Protein AF-A0A1Q3A4Q8-F1 (afdb_monomer_lite)

Structure (mmCIF, N/CA/C/O backbone):
data_AF-A0A1Q3A4Q8-F1
#
_entry.id   AF-A0A1Q3A4Q8-F1
#
loop_
_atom_site.group_PDB
_atom_site.id
_atom_site.type_symbol
_atom_site.label_atom_id
_atom_site.label_alt_id
_atom_site.label_comp_id
_atom_site.label_asym_id
_atom_site.label_entity_id
_atom_site.label_seq_id
_atom_site.pdbx_PDB_ins_code
_atom_site.Cartn_x
_atom_site.Cartn_y
_atom_site.Cartn_z
_atom_site.occupancy
_atom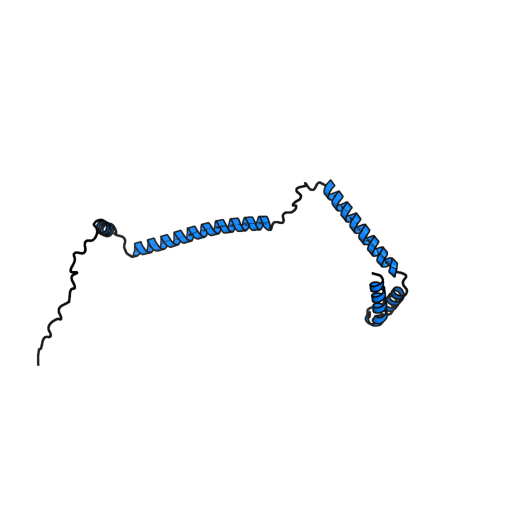_site.B_iso_or_equiv
_atom_site.auth_seq_id
_atom_site.auth_comp_id
_atom_site.auth_asym_id
_atom_site.auth_atom_id
_atom_site.pdbx_PDB_model_num
ATOM 1 N N . MET A 1 1 ? -10.292 -42.785 95.267 1.00 43.66 1 MET A N 1
ATOM 2 C CA . MET A 1 1 ? -11.370 -42.124 94.500 1.00 43.66 1 MET A CA 1
ATOM 3 C C . MET A 1 1 ? -11.444 -40.679 94.979 1.00 43.66 1 MET A C 1
ATOM 5 O O . MET A 1 1 ? -11.992 -40.436 96.042 1.00 43.66 1 MET A O 1
ATOM 9 N N . GLY A 1 2 ? -10.761 -39.759 94.291 1.00 48.34 2 GLY A N 1
ATOM 10 C CA . GLY A 1 2 ? -10.670 -38.345 94.671 1.00 48.34 2 GLY A CA 1
ATOM 11 C C . GLY A 1 2 ? -11.441 -37.486 93.677 1.00 48.34 2 GLY A C 1
ATOM 12 O O . GLY A 1 2 ? -11.109 -37.472 92.497 1.00 48.34 2 GLY A O 1
ATOM 13 N N . SER A 1 3 ? -12.486 -36.815 94.154 1.00 50.72 3 SER A N 1
ATOM 14 C CA . SER A 1 3 ? -13.290 -35.861 93.392 1.00 50.72 3 SER A CA 1
ATOM 15 C C . SER A 1 3 ? -12.816 -34.453 93.741 1.00 50.72 3 SER A C 1
ATOM 17 O O . SER A 1 3 ? -13.115 -33.947 94.822 1.00 50.72 3 SER A O 1
ATOM 19 N N . THR A 1 4 ? -12.103 -33.815 92.819 1.00 49.16 4 THR A N 1
ATOM 20 C CA . THR A 1 4 ? -11.918 -32.363 92.805 1.00 49.16 4 THR A CA 1
ATOM 21 C C . THR A 1 4 ? -12.569 -31.837 91.534 1.00 49.16 4 THR A C 1
ATOM 23 O O . THR A 1 4 ? -11.992 -31.912 90.452 1.00 49.16 4 THR A O 1
ATOM 26 N N . THR A 1 5 ? -13.798 -31.346 91.654 1.00 55.19 5 THR A N 1
ATOM 27 C CA . THR A 1 5 ? -14.493 -30.584 90.614 1.00 55.19 5 THR A CA 1
ATOM 28 C C . THR A 1 5 ? -13.766 -29.259 90.381 1.00 55.19 5 THR A C 1
ATOM 30 O O . THR A 1 5 ? -13.773 -28.376 91.240 1.00 55.19 5 THR A O 1
ATOM 33 N N . SER A 1 6 ? -13.119 -29.123 89.226 1.00 62.50 6 SER A N 1
ATOM 34 C CA . SER A 1 6 ? -12.568 -27.867 88.721 1.00 62.50 6 SER A CA 1
ATOM 35 C C . SER A 1 6 ? -13.712 -26.900 88.387 1.00 62.50 6 SER A C 1
ATOM 37 O O . SER A 1 6 ? -14.655 -27.252 87.682 1.00 62.50 6 SER A O 1
ATOM 39 N N . LYS A 1 7 ? -13.647 -25.678 88.931 1.00 63.72 7 LYS A N 1
ATOM 40 C CA . LYS A 1 7 ? -14.588 -24.581 88.644 1.00 63.72 7 LYS A CA 1
ATOM 41 C C . LYS A 1 7 ? -14.723 -24.355 87.128 1.00 63.72 7 LYS A C 1
ATOM 43 O O . LYS A 1 7 ? -13.701 -24.399 86.440 1.00 63.72 7 LYS A O 1
ATOM 48 N N . PRO A 1 8 ? -15.921 -24.028 86.608 1.00 57.69 8 PRO A N 1
ATOM 49 C CA . PRO A 1 8 ? -16.037 -23.522 85.250 1.00 57.69 8 PRO A CA 1
ATOM 50 C C . PRO A 1 8 ? -15.325 -22.166 85.187 1.00 57.69 8 PRO A C 1
ATOM 52 O O . PRO A 1 8 ? -15.594 -21.272 85.988 1.00 57.69 8 PRO A O 1
ATOM 55 N N . SER A 1 9 ? -14.371 -22.027 84.269 1.00 58.25 9 SER A N 1
ATOM 56 C CA . SER A 1 9 ? -13.758 -20.742 83.947 1.00 58.25 9 SER A CA 1
ATOM 57 C C . SER A 1 9 ? -14.852 -19.792 83.465 1.00 58.25 9 SER A C 1
ATOM 59 O O . SER A 1 9 ? -15.476 -20.050 82.436 1.00 58.25 9 SER A O 1
ATOM 61 N N . GLU A 1 10 ? -15.098 -18.726 84.221 1.00 64.12 10 GLU A N 1
ATOM 62 C CA . GLU A 1 10 ? -16.059 -17.676 83.888 1.00 64.12 10 GLU A CA 1
ATOM 63 C C . GLU A 1 10 ? -15.866 -17.208 82.438 1.00 64.12 10 GLU A C 1
ATOM 65 O O . GLU A 1 10 ? -14.780 -16.773 82.043 1.00 64.12 10 GLU A O 1
ATOM 70 N N . THR A 1 11 ? -16.923 -17.295 81.632 1.00 68.38 11 THR A N 1
ATOM 71 C CA . THR A 1 11 ? -16.969 -16.697 80.298 1.00 68.38 11 THR A CA 1
ATOM 72 C C . THR A 1 11 ? -16.800 -15.187 80.446 1.00 68.38 11 THR A C 1
ATOM 74 O O . THR A 1 11 ? -17.711 -14.497 80.904 1.00 68.38 11 THR A O 1
ATOM 77 N N . ARG A 1 12 ? -15.624 -14.661 80.091 1.00 70.00 12 ARG A N 1
ATOM 78 C CA . ARG A 1 12 ? -15.334 -13.220 80.082 1.00 70.00 12 ARG A CA 1
ATOM 79 C C . ARG A 1 12 ? -16.144 -12.557 78.964 1.00 70.00 12 ARG A C 1
ATOM 81 O O . ARG A 1 12 ? -15.672 -12.432 77.839 1.00 70.00 12 ARG A O 1
ATOM 88 N N . VAL A 1 13 ? -17.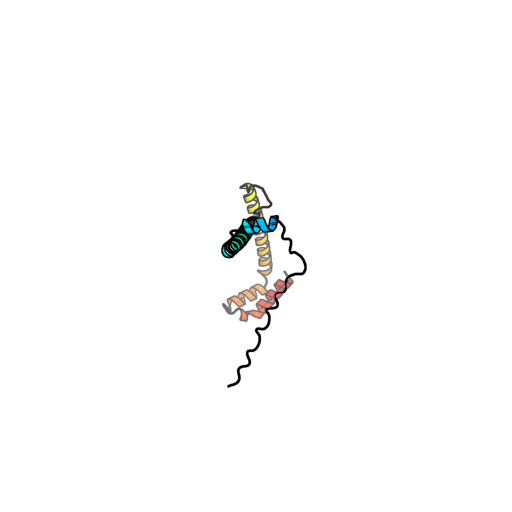377 -12.157 79.264 1.00 70.75 13 VAL A N 1
ATOM 89 C CA . VAL A 1 13 ? -18.202 -11.351 78.358 1.00 70.75 13 VAL A CA 1
ATOM 90 C C . VAL A 1 13 ? -17.710 -9.908 78.448 1.00 70.75 13 VAL A C 1
ATOM 92 O O . VAL A 1 13 ? -17.941 -9.221 79.440 1.00 70.75 13 VAL A O 1
ATOM 95 N N . PHE A 1 14 ? -16.981 -9.454 77.429 1.00 74.88 14 PHE A N 1
ATOM 96 C CA . PHE A 1 14 ? -16.571 -8.057 77.321 1.00 74.88 14 PHE A CA 1
ATOM 97 C C . PHE A 1 14 ? -17.769 -7.224 76.870 1.00 74.88 14 PHE A C 1
ATOM 99 O O . PHE A 1 14 ? -18.126 -7.217 75.696 1.00 74.88 14 PHE A O 1
ATOM 106 N N . GLN A 1 15 ? -18.400 -6.531 77.813 1.00 76.81 15 GLN A N 1
ATOM 107 C CA . GLN A 1 15 ? -19.385 -5.506 77.489 1.00 76.81 15 GLN A CA 1
ATOM 108 C C . GLN A 1 15 ? -18.644 -4.203 77.147 1.00 76.81 15 GLN A C 1
ATOM 110 O O . GLN A 1 15 ? -17.749 -3.800 77.902 1.00 76.81 15 GLN A O 1
ATOM 115 N N . PRO A 1 16 ? -18.956 -3.547 76.017 1.00 79.38 16 PRO A N 1
ATOM 116 C CA . PRO A 1 16 ? -18.372 -2.252 75.695 1.00 79.38 16 PRO A CA 1
ATOM 117 C C . PRO A 1 16 ? -18.756 -1.234 76.778 1.00 79.38 16 P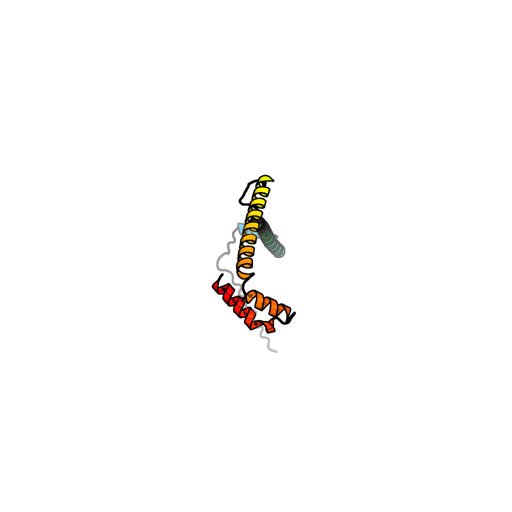RO A C 1
ATOM 119 O O . PRO A 1 16 ? -19.900 -1.177 77.218 1.00 79.38 16 PRO A O 1
ATOM 122 N N . LYS A 1 17 ? -17.787 -0.425 77.226 1.00 76.81 17 LYS A N 1
ATOM 123 C CA . LYS A 1 17 ? -17.990 0.588 78.282 1.00 76.81 17 LYS A CA 1
ATOM 124 C C . LYS A 1 17 ? -18.836 1.787 77.829 1.00 76.81 17 LYS A C 1
ATOM 126 O O . LYS A 1 17 ? -19.152 2.644 78.646 1.00 76.81 17 LYS A O 1
ATOM 131 N N . THR A 1 18 ? -19.171 1.862 76.545 1.00 78.44 18 THR A N 1
ATOM 132 C CA . THR A 1 18 ? -19.940 2.944 75.927 1.00 78.44 18 THR A CA 1
ATOM 133 C C . THR A 1 18 ? -21.167 2.359 75.232 1.00 78.44 18 THR A C 1
ATOM 135 O O . THR A 1 18 ? -21.015 1.343 74.543 1.00 78.44 18 THR A O 1
ATOM 138 N N . PRO A 1 19 ? -22.358 2.971 75.376 1.00 76.81 19 PRO A N 1
ATOM 139 C CA . PRO A 1 19 ? -23.526 2.557 74.610 1.00 76.81 19 PRO A CA 1
ATOM 140 C C . PRO A 1 19 ? -23.211 2.700 73.119 1.00 76.81 19 PRO A C 1
ATOM 142 O O . PRO A 1 19 ? -22.678 3.716 72.674 1.00 76.81 19 PRO A O 1
ATOM 145 N N . VAL A 1 20 ? -23.457 1.633 72.362 1.00 74.06 20 VAL A N 1
ATOM 146 C CA . VAL A 1 20 ? -23.332 1.654 70.906 1.00 74.06 20 VAL A CA 1
ATOM 147 C C . VAL A 1 20 ? -24.656 2.193 70.377 1.00 74.06 20 VAL A C 1
ATOM 149 O O . VAL A 1 20 ? -25.598 1.430 70.183 1.00 74.06 20 VAL A O 1
ATOM 152 N N . ASP A 1 21 ? -24.743 3.510 70.210 1.00 78.56 21 ASP A N 1
ATOM 153 C CA . ASP A 1 21 ? -25.895 4.141 69.569 1.00 78.56 21 ASP A CA 1
ATOM 154 C C . ASP A 1 21 ? -25.780 3.946 68.056 1.00 78.56 21 ASP A C 1
ATOM 156 O O . ASP A 1 21 ? -24.976 4.584 67.372 1.00 78.56 21 ASP A O 1
ATOM 160 N N . PHE A 1 22 ? -26.571 3.018 67.526 1.00 81.31 22 PHE A N 1
ATOM 161 C CA . PHE A 1 22 ? -26.780 2.912 66.088 1.00 81.31 22 PHE A CA 1
ATOM 162 C C . PHE A 1 22 ? -27.756 4.004 65.656 1.00 81.31 22 PHE A C 1
ATOM 164 O O . PHE A 1 22 ? -28.737 4.274 66.346 1.00 81.31 22 PHE A O 1
ATOM 171 N N . SER A 1 23 ? -27.515 4.634 64.505 1.00 90.38 23 SER A N 1
ATOM 172 C CA . SER A 1 23 ? -28.474 5.604 63.985 1.00 90.38 23 SER A CA 1
ATOM 173 C C . SER A 1 23 ? -29.799 4.908 63.660 1.00 90.38 23 SER A C 1
ATOM 175 O O . SER A 1 23 ? -29.818 3.809 63.102 1.00 90.38 23 SER A O 1
ATOM 177 N N . GLU A 1 24 ? -30.920 5.565 63.960 1.00 84.38 24 GLU A N 1
ATOM 178 C CA . GLU A 1 24 ? -32.269 5.072 63.632 1.00 84.38 24 GLU A CA 1
ATOM 179 C C . GLU A 1 24 ? -32.418 4.779 62.130 1.00 84.38 24 GLU A C 1
ATOM 181 O O . GLU A 1 24 ? -33.121 3.863 61.711 1.00 84.38 24 GLU A O 1
ATOM 186 N N . THR A 1 25 ? -31.678 5.512 61.298 1.00 82.44 25 THR A N 1
ATOM 187 C CA . THR A 1 25 ? -31.577 5.283 59.853 1.00 82.44 25 THR A CA 1
ATOM 188 C C . THR A 1 25 ? -30.931 3.943 59.496 1.00 82.44 25 THR A C 1
ATOM 190 O O . THR A 1 25 ? -31.320 3.318 58.516 1.00 82.44 25 THR A O 1
ATOM 193 N N . LEU A 1 26 ? -29.963 3.476 60.286 1.00 83.25 26 LEU A N 1
ATOM 194 C CA . LEU A 1 26 ? -29.262 2.213 60.056 1.00 83.25 26 LEU A CA 1
ATOM 195 C C . LEU A 1 26 ? -30.092 1.044 60.598 1.00 83.25 26 LEU A C 1
ATOM 197 O O . LEU A 1 26 ? -30.233 0.029 59.923 1.00 83.25 26 LEU A O 1
ATOM 201 N N . LEU A 1 27 ? -30.716 1.216 61.766 1.00 85.88 27 LEU A N 1
ATOM 202 C CA . LEU A 1 27 ? -31.684 0.261 62.318 1.00 85.88 27 LEU A CA 1
ATOM 203 C C . LEU A 1 27 ? -32.878 0.062 61.377 1.00 85.88 27 LEU A C 1
ATOM 205 O O . LEU A 1 27 ? -33.179 -1.072 61.025 1.00 85.88 27 LEU A O 1
ATOM 209 N N . SER A 1 28 ? -33.481 1.142 60.873 1.00 83.88 28 SER A N 1
ATOM 210 C CA . SER A 1 28 ? -34.569 1.050 59.887 1.00 83.88 28 SER A CA 1
ATOM 211 C C . SER A 1 28 ? -34.121 0.432 58.562 1.00 83.88 28 SER A C 1
ATOM 213 O O . SER A 1 28 ? -34.881 -0.322 57.959 1.00 83.88 28 SER A O 1
ATOM 215 N N . GLN A 1 29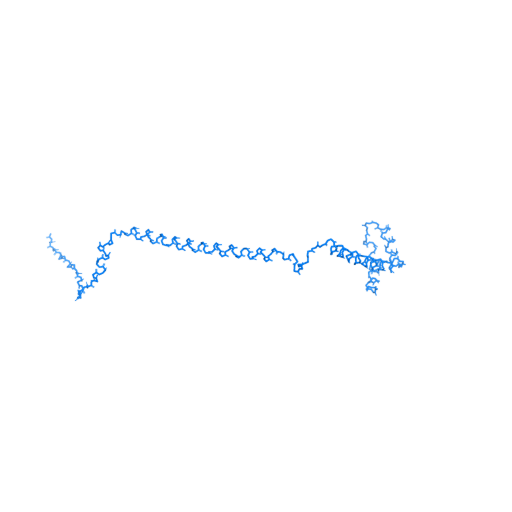 ? -32.886 0.673 58.106 1.00 81.88 29 GLN A N 1
ATOM 216 C CA . GLN A 1 29 ? -32.325 -0.022 56.941 1.00 81.88 29 GLN A CA 1
ATOM 217 C C . GLN A 1 29 ? -32.104 -1.513 57.196 1.00 81.88 29 GLN A C 1
ATOM 219 O O . GLN A 1 29 ? -32.352 -2.311 56.302 1.00 81.88 29 GLN A O 1
ATOM 224 N N . LEU A 1 30 ? -31.658 -1.904 58.389 1.00 78.06 30 LEU A N 1
ATOM 225 C CA . LEU A 1 30 ? -31.478 -3.309 58.757 1.00 78.06 30 LEU A CA 1
ATOM 226 C C . LEU A 1 30 ? -32.820 -4.032 58.914 1.00 78.06 30 LEU A C 1
ATOM 228 O O . LEU A 1 30 ? -32.948 -5.155 58.440 1.00 78.06 30 LEU A O 1
ATOM 232 N N . GLU A 1 31 ? -33.816 -3.385 59.519 1.00 76.31 31 GLU A N 1
ATOM 233 C CA . GLU A 1 31 ? -35.170 -3.930 59.682 1.00 76.31 31 GLU A CA 1
ATOM 234 C C . GLU A 1 31 ? -35.946 -3.990 58.359 1.00 76.31 31 GLU A C 1
ATOM 236 O O . GLU A 1 31 ? -36.711 -4.925 58.134 1.00 76.31 31 GLU A O 1
ATOM 241 N N . SER A 1 32 ? -35.739 -3.025 57.457 1.00 78.19 32 SER A N 1
ATOM 242 C CA . SER A 1 32 ? -36.337 -3.048 56.112 1.00 78.19 32 SER A CA 1
ATOM 243 C C . SER A 1 32 ? -35.583 -3.954 55.132 1.00 78.19 32 SER A C 1
ATOM 245 O O . SER A 1 32 ? -36.174 -4.452 54.171 1.00 78.19 32 SER A O 1
ATOM 247 N N . SER A 1 33 ? -34.296 -4.216 55.378 1.00 74.88 33 SER A N 1
ATOM 248 C CA . SER A 1 33 ? -33.466 -5.133 54.596 1.00 74.88 33 SER A CA 1
ATOM 249 C C . SER A 1 33 ? -33.774 -6.590 54.955 1.00 74.88 33 SER A C 1
ATOM 251 O O . SER A 1 33 ? -32.999 -7.256 55.640 1.00 74.88 33 SER A O 1
ATOM 253 N N . ASN A 1 34 ? -34.829 -7.148 54.362 1.00 70.81 34 ASN A N 1
ATOM 254 C CA . ASN A 1 34 ? -35.013 -8.607 54.273 1.00 70.81 34 ASN A CA 1
ATOM 255 C C . ASN A 1 34 ? -34.047 -9.277 53.269 1.00 70.81 34 ASN A C 1
ATOM 257 O O . ASN A 1 34 ? -34.159 -10.468 52.972 1.00 70.81 34 ASN A O 1
ATOM 261 N N . GLU A 1 35 ? -33.094 -8.517 52.724 1.00 75.06 35 GLU A N 1
ATOM 262 C CA . GLU A 1 35 ? -32.148 -9.002 51.732 1.00 75.06 35 GLU A CA 1
ATOM 263 C C . GLU A 1 35 ? -31.149 -9.974 52.363 1.00 75.06 35 GLU A C 1
ATOM 265 O O . GLU A 1 35 ? -30.261 -9.605 53.134 1.00 75.06 35 GLU A O 1
ATOM 270 N N . THR A 1 36 ? -31.283 -11.250 52.005 1.00 85.00 36 THR A N 1
ATOM 271 C CA . THR A 1 36 ? -30.346 -12.297 52.420 1.00 85.00 36 THR A CA 1
ATOM 272 C C . THR A 1 36 ? -28.986 -12.069 51.747 1.00 85.00 36 THR A C 1
ATOM 274 O O . THR A 1 36 ? -28.895 -11.488 50.664 1.00 85.00 36 THR A O 1
ATOM 277 N N . ASN A 1 37 ? -27.904 -12.590 52.339 1.00 84.38 37 ASN A N 1
ATOM 278 C CA . ASN A 1 37 ? -26.558 -12.575 51.738 1.00 84.38 37 ASN A CA 1
ATOM 279 C C . ASN A 1 37 ? -26.541 -13.046 50.269 1.00 84.38 37 ASN A C 1
ATOM 281 O O . ASN A 1 37 ? -25.744 -12.559 49.470 1.00 84.38 37 ASN A O 1
ATOM 285 N N . PHE A 1 38 ? -27.443 -13.964 49.909 1.00 89.44 38 PHE A N 1
ATOM 286 C CA . PHE A 1 38 ? -27.637 -14.426 48.540 1.00 89.44 38 PHE A CA 1
ATOM 287 C C . PHE A 1 38 ? -28.121 -13.313 47.599 1.00 89.44 38 PHE A C 1
ATOM 289 O O . PHE A 1 38 ? -27.498 -13.098 46.561 1.00 89.44 38 PHE A O 1
ATOM 296 N N . THR A 1 39 ? -29.160 -12.556 47.969 1.00 88.94 39 THR A N 1
ATOM 297 C CA . THR A 1 39 ? -29.670 -11.471 47.119 1.00 88.94 39 THR A CA 1
ATOM 298 C C . THR A 1 39 ? -28.642 -10.359 46.956 1.00 88.94 39 THR A C 1
ATOM 300 O O . THR A 1 39 ? -28.436 -9.862 45.852 1.00 88.94 39 THR A O 1
ATOM 303 N N . ARG A 1 40 ? -27.902 -10.027 48.024 1.00 87.62 40 ARG A N 1
ATOM 304 C CA . ARG A 1 40 ? -26.810 -9.041 47.954 1.00 87.62 40 ARG A CA 1
ATOM 305 C C . ARG A 1 40 ? -25.711 -9.467 46.977 1.00 87.62 40 ARG A C 1
ATOM 307 O O . ARG A 1 40 ? -25.203 -8.632 46.231 1.00 87.62 40 ARG A O 1
ATOM 314 N N . LYS A 1 41 ? -25.369 -10.759 46.955 1.00 93.75 41 LYS A N 1
ATOM 315 C CA . LYS A 1 41 ? -24.415 -11.320 45.992 1.00 93.75 41 LYS A CA 1
ATOM 316 C C . LYS A 1 41 ? -24.948 -11.224 44.558 1.00 93.75 41 LYS A C 1
ATOM 318 O O . LYS A 1 41 ? -24.233 -10.718 43.700 1.00 93.75 41 LYS A O 1
ATOM 323 N N . GLN A 1 42 ? -26.199 -11.623 44.318 1.00 94.25 42 GLN A N 1
ATOM 324 C CA . GLN A 1 42 ? -26.814 -11.548 42.986 1.00 94.25 42 GLN A CA 1
ATOM 325 C C . GLN A 1 42 ? -26.910 -10.112 42.452 1.00 94.25 42 GLN A C 1
ATOM 327 O O . GLN A 1 42 ? -26.647 -9.872 41.276 1.00 94.25 42 GLN A O 1
ATOM 332 N N . LEU A 1 43 ? -27.253 -9.144 43.307 1.00 94.06 43 LEU A N 1
ATOM 333 C CA . LEU A 1 43 ? -27.285 -7.728 42.931 1.00 94.06 43 LEU A CA 1
ATOM 334 C C . LEU A 1 43 ? -25.891 -7.206 42.566 1.00 94.06 43 LEU A C 1
ATOM 336 O O . LEU A 1 43 ? -25.747 -6.471 41.590 1.00 94.06 43 LEU A O 1
ATOM 340 N N . GLY A 1 44 ? -24.865 -7.614 43.319 1.00 95.81 44 GLY A N 1
ATOM 341 C CA . GLY A 1 44 ? -23.474 -7.289 43.009 1.00 95.81 44 GLY A CA 1
ATOM 342 C C . GLY A 1 44 ? -23.025 -7.868 41.666 1.00 95.81 44 GLY A C 1
ATOM 343 O O . GLY A 1 44 ? -22.451 -7.144 40.856 1.00 95.81 44 GLY A O 1
ATOM 344 N N . GLU A 1 45 ? -23.334 -9.140 41.405 1.00 96.50 45 GLU A N 1
ATOM 345 C CA . GLU A 1 45 ? -23.030 -9.805 40.131 1.00 96.50 45 GLU A CA 1
ATOM 346 C C . GLU A 1 45 ? -23.716 -9.094 38.959 1.00 96.50 45 GLU A C 1
ATOM 348 O O . GLU A 1 45 ? -23.038 -8.692 38.014 1.00 96.50 45 GLU A O 1
ATOM 353 N N . ARG A 1 46 ? -25.019 -8.800 39.068 1.00 96.94 46 ARG A N 1
ATOM 354 C CA . ARG A 1 46 ? -25.747 -8.049 38.033 1.00 96.94 46 ARG A CA 1
ATOM 355 C C . ARG A 1 46 ? -25.183 -6.660 37.773 1.00 96.94 46 ARG A C 1
ATOM 357 O O . ARG A 1 46 ? -25.133 -6.224 36.626 1.00 96.94 46 ARG A O 1
ATOM 364 N N . PHE A 1 47 ? -24.776 -5.947 38.819 1.00 97.62 47 PHE A N 1
ATOM 365 C CA . PHE A 1 47 ? -24.176 -4.626 38.660 1.00 97.62 47 PHE A CA 1
ATOM 366 C C . PHE A 1 47 ? -22.860 -4.700 37.875 1.00 97.62 47 PHE A C 1
ATOM 368 O O . PHE A 1 47 ? -22.600 -3.863 37.006 1.00 97.62 47 PHE A O 1
ATOM 375 N N . VAL A 1 48 ? -22.041 -5.720 38.150 1.00 98.19 48 VAL A N 1
ATOM 376 C CA . VAL A 1 48 ? -20.803 -5.968 37.402 1.00 98.19 48 VAL A CA 1
ATOM 377 C C . VAL A 1 48 ? -21.117 -6.337 35.953 1.00 98.19 48 VAL A C 1
ATOM 379 O O . VAL A 1 48 ? -20.537 -5.733 35.053 1.00 98.19 48 VAL A O 1
ATOM 382 N N . GLU A 1 49 ? -22.061 -7.250 35.716 1.00 97.69 49 GLU A N 1
ATOM 383 C CA . GLU A 1 49 ? -22.510 -7.631 34.369 1.00 97.69 49 GLU A CA 1
ATOM 384 C C . GLU A 1 49 ? -22.980 -6.417 33.563 1.00 97.69 49 GLU A C 1
ATOM 386 O O . GLU A 1 49 ? -22.522 -6.209 32.440 1.00 97.69 49 GLU A O 1
ATOM 391 N N . GLN A 1 50 ? -23.827 -5.567 34.149 1.00 98.12 50 GLN A N 1
ATOM 392 C CA . GLN A 1 50 ? -24.339 -4.366 33.490 1.00 98.12 50 GLN A CA 1
ATOM 393 C C . GLN A 1 50 ? -23.213 -3.384 33.150 1.00 98.12 50 GLN A C 1
ATOM 395 O O . GLN A 1 50 ? -23.185 -2.817 32.058 1.00 98.12 50 GLN A O 1
ATOM 400 N N . ARG A 1 51 ? -22.253 -3.190 34.059 1.00 98.31 51 ARG A N 1
ATOM 401 C CA . ARG A 1 51 ? -21.110 -2.303 33.813 1.00 98.31 51 ARG A CA 1
ATOM 402 C C . ARG A 1 51 ? -20.202 -2.835 32.706 1.00 98.31 51 ARG A C 1
ATOM 404 O O . ARG A 1 51 ? -19.720 -2.049 31.893 1.00 98.31 51 ARG A O 1
ATOM 411 N N . VAL A 1 52 ? -19.966 -4.146 32.678 1.00 98.56 52 VAL A N 1
ATOM 412 C CA . VAL A 1 52 ? -19.190 -4.797 31.616 1.00 98.56 52 VAL A CA 1
ATOM 413 C C . VAL A 1 52 ? -19.924 -4.682 30.282 1.00 98.56 52 VAL A C 1
ATOM 415 O O . VAL A 1 52 ? -19.302 -4.282 29.304 1.00 98.56 52 VAL A O 1
ATOM 418 N N . ALA A 1 53 ? -21.233 -4.939 30.248 1.00 98.25 53 ALA A N 1
ATOM 419 C CA . ALA A 1 53 ? -22.050 -4.809 29.044 1.00 98.25 53 ALA A CA 1
ATOM 420 C C . ALA A 1 53 ? -22.012 -3.382 28.474 1.00 98.25 53 ALA A C 1
ATOM 422 O O . ALA A 1 53 ? -21.722 -3.211 27.294 1.00 98.25 53 ALA A O 1
ATOM 423 N N . ASN A 1 54 ? -22.195 -2.362 29.320 1.00 98.19 54 ASN A N 1
ATOM 424 C CA . ASN A 1 54 ? -22.099 -0.959 28.902 1.00 98.19 54 ASN A CA 1
ATOM 425 C C . ASN A 1 54 ? -20.707 -0.620 28.349 1.00 98.19 54 ASN A C 1
ATOM 427 O O . ASN A 1 54 ? -20.576 0.082 27.348 1.00 98.19 54 ASN A O 1
ATOM 431 N N . ARG A 1 55 ? -19.642 -1.128 28.983 1.00 98.19 55 ARG A N 1
ATOM 432 C CA . ARG A 1 55 ? -18.284 -0.872 28.497 1.00 98.19 55 ARG A CA 1
ATOM 433 C C . ARG A 1 55 ? -18.010 -1.579 27.171 1.00 98.19 55 ARG A C 1
ATOM 435 O O . ARG A 1 55 ? -17.292 -1.032 26.340 1.00 98.19 55 ARG A O 1
ATOM 442 N N . LEU A 1 56 ? -18.561 -2.775 26.975 1.00 98.31 56 LEU A N 1
ATOM 443 C CA . LEU A 1 56 ? -18.468 -3.494 25.708 1.00 98.31 56 LEU A CA 1
ATOM 444 C C . LEU A 1 56 ? -19.212 -2.753 24.596 1.00 98.31 56 LEU A C 1
ATOM 446 O O . LEU A 1 56 ? -18.613 -2.553 23.546 1.00 98.31 56 LEU A O 1
ATOM 450 N N . SER A 1 57 ? -20.429 -2.254 24.837 1.00 98.06 57 SER A N 1
ATOM 451 C CA . SER A 1 57 ? -21.160 -1.474 23.827 1.00 98.06 57 SER A CA 1
ATOM 452 C C . SER A 1 57 ? -20.427 -0.186 23.435 1.00 98.06 57 SER A C 1
ATOM 454 O O . SER A 1 57 ? -20.338 0.135 22.255 1.00 98.06 57 SER A O 1
ATOM 456 N N . GLU A 1 58 ? -19.825 0.523 24.398 1.00 98.06 58 GLU A N 1
ATOM 457 C CA . GLU A 1 58 ? -18.988 1.699 24.103 1.00 98.06 58 GLU A CA 1
ATOM 458 C C . GLU A 1 58 ? -17.783 1.336 23.219 1.00 98.06 58 GLU A C 1
ATOM 460 O O . GLU A 1 58 ? -17.468 2.039 22.258 1.00 98.06 58 GLU A O 1
ATOM 465 N N . LEU A 1 59 ? -17.103 0.225 23.527 1.00 98.25 59 LEU A N 1
ATOM 466 C CA . LEU A 1 59 ? -15.968 -0.249 22.734 1.00 98.25 59 LEU A CA 1
ATOM 467 C C . LEU A 1 59 ? -16.398 -0.701 21.334 1.00 98.25 59 LEU A C 1
ATOM 469 O O . LEU A 1 59 ? -15.671 -0.454 20.372 1.00 98.25 59 LEU A O 1
ATOM 473 N N . GLU A 1 60 ? -17.562 -1.329 21.190 1.00 97.62 60 GLU A N 1
ATOM 474 C CA . GLU A 1 60 ? -18.130 -1.693 19.890 1.00 97.62 60 GLU A CA 1
ATOM 475 C C . GLU A 1 60 ? -18.383 -0.445 19.036 1.00 97.62 60 GLU A C 1
ATOM 477 O O . GLU A 1 60 ? -17.877 -0.363 17.918 1.00 97.62 60 GLU A O 1
ATOM 482 N N . GLU A 1 61 ? -19.037 0.586 19.574 1.00 97.94 61 GLU A N 1
ATOM 483 C CA . GLU A 1 61 ? -19.240 1.851 18.853 1.00 97.94 61 GLU A CA 1
ATOM 484 C C . GLU A 1 61 ? -17.918 2.539 18.476 1.00 97.94 61 GLU A C 1
ATOM 486 O O . GLU A 1 61 ? -17.761 3.037 17.358 1.00 97.94 61 GLU A O 1
ATOM 491 N N . GLU A 1 62 ? -16.942 2.571 19.388 1.00 97.50 62 GLU A N 1
ATOM 492 C CA . GLU A 1 62 ? -15.618 3.129 19.103 1.00 97.50 62 GLU A CA 1
ATOM 493 C C . GLU A 1 62 ? -14.872 2.341 18.022 1.00 97.50 62 GLU A C 1
ATOM 495 O O . GLU A 1 62 ? -14.172 2.935 17.197 1.00 97.50 62 GLU A O 1
ATOM 500 N N . THR A 1 63 ? -14.957 1.010 18.047 1.00 97.31 63 THR A N 1
ATOM 501 C CA . THR A 1 63 ? -14.278 0.152 17.068 1.00 97.31 63 THR A CA 1
ATOM 502 C C . THR A 1 63 ? -14.925 0.253 15.697 1.00 97.31 63 THR A C 1
ATOM 504 O O . THR A 1 63 ? -14.182 0.340 14.723 1.00 97.31 63 THR A O 1
ATOM 507 N N . LEU A 1 64 ? -16.256 0.343 15.618 1.00 97.38 64 LEU A N 1
ATOM 508 C CA . LEU A 1 64 ? -16.976 0.609 14.372 1.00 97.38 64 LEU A CA 1
ATOM 509 C C . LEU A 1 64 ? -16.560 1.955 13.775 1.00 97.38 64 LEU A C 1
ATOM 511 O O . LEU A 1 64 ? -16.121 1.985 12.631 1.00 97.38 64 LEU A O 1
ATOM 515 N N . LYS A 1 65 ? -16.540 3.035 14.567 1.00 96.88 65 LYS A N 1
ATOM 516 C CA . LYS A 1 65 ? -16.065 4.355 14.104 1.00 96.88 65 LYS A CA 1
ATOM 517 C C . LYS A 1 65 ? -14.609 4.324 13.635 1.00 96.88 65 LYS A C 1
ATOM 519 O O . LYS A 1 65 ? -14.267 4.880 12.598 1.00 96.88 65 LYS A O 1
ATOM 524 N N . LYS A 1 66 ? -13.720 3.669 14.391 1.00 96.38 66 LYS A N 1
ATOM 525 C CA . LYS A 1 66 ? -12.305 3.510 14.001 1.00 96.38 66 LYS A CA 1
ATOM 526 C C . LYS A 1 66 ? -12.164 2.680 12.726 1.00 96.38 66 LYS A C 1
ATOM 528 O O . LYS A 1 66 ? -11.242 2.926 11.955 1.00 96.38 66 LYS A O 1
ATOM 533 N N . PHE A 1 67 ? -13.023 1.685 12.534 1.00 96.31 67 PHE A N 1
ATOM 534 C CA . PHE A 1 67 ? -13.035 0.848 11.345 1.00 96.31 67 PHE A CA 1
ATOM 535 C C . PHE A 1 67 ? -13.542 1.621 10.129 1.00 96.31 67 PHE A C 1
ATOM 537 O O . PHE A 1 67 ? -12.859 1.598 9.115 1.00 96.31 67 PHE A O 1
ATOM 544 N N . GLU A 1 68 ? -14.645 2.360 10.250 1.00 94.44 68 GLU A N 1
ATOM 545 C CA . GLU A 1 68 ? -15.154 3.271 9.215 1.00 94.44 68 GLU A CA 1
ATOM 546 C C . GLU A 1 68 ? -14.087 4.288 8.807 1.00 94.44 68 GLU A C 1
ATOM 548 O O . GLU A 1 68 ? -13.713 4.328 7.643 1.00 94.44 68 GLU A O 1
ATOM 553 N N . ASN A 1 69 ? -13.473 4.990 9.765 1.00 92.06 69 ASN A N 1
ATOM 554 C CA . ASN A 1 69 ? -12.399 5.943 9.467 1.00 92.06 69 ASN A CA 1
ATOM 555 C C . ASN A 1 69 ? -11.212 5.281 8.749 1.00 92.06 69 ASN A C 1
ATOM 557 O O . ASN A 1 69 ? -10.682 5.825 7.788 1.00 92.06 69 ASN A O 1
ATOM 561 N N . LYS A 1 70 ? -10.787 4.0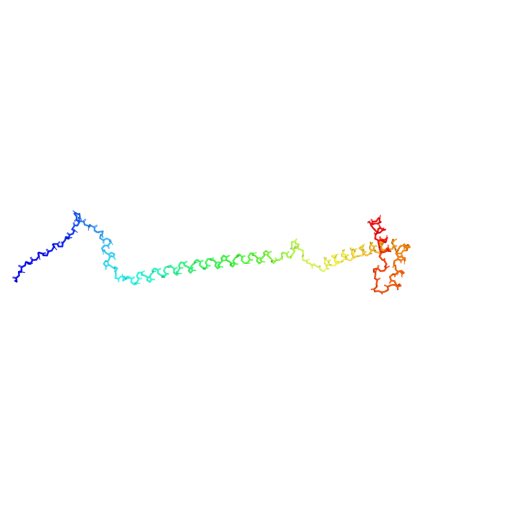89 9.191 1.00 92.00 70 LYS A N 1
ATOM 562 C CA . LYS A 1 70 ? -9.703 3.348 8.526 1.00 92.00 70 LYS A CA 1
ATOM 563 C C . LYS A 1 70 ? -10.096 2.858 7.141 1.00 92.00 70 LYS A C 1
ATOM 565 O O . LYS A 1 70 ? -9.230 2.773 6.274 1.00 92.00 70 LYS A O 1
ATOM 570 N N . LEU A 1 71 ? -11.357 2.482 6.945 1.00 88.81 71 LEU A N 1
ATOM 571 C CA . LEU A 1 71 ? -11.873 2.154 5.628 1.00 88.81 71 LEU A CA 1
ATOM 572 C C . LEU A 1 71 ? -11.857 3.396 4.750 1.00 88.81 71 LEU A C 1
ATOM 574 O O . LEU A 1 71 ? -11.322 3.298 3.663 1.00 88.81 71 LEU A O 1
ATOM 578 N N . ASP A 1 72 ? -12.326 4.547 5.213 1.00 86.44 72 ASP A N 1
ATOM 579 C CA . ASP A 1 72 ? -12.313 5.791 4.436 1.00 86.44 72 ASP A CA 1
ATOM 580 C C . ASP A 1 72 ? -10.886 6.267 4.114 1.00 86.44 72 ASP A C 1
ATOM 582 O O . ASP A 1 72 ? -10.627 6.767 3.023 1.00 86.44 72 ASP A O 1
ATOM 586 N N . GLU A 1 73 ? -9.932 6.069 5.027 1.00 87.00 73 GLU A N 1
ATOM 587 C CA . GLU A 1 73 ? -8.510 6.362 4.801 1.00 87.00 73 GLU A CA 1
ATOM 588 C C . GLU A 1 73 ? -7.839 5.359 3.843 1.00 87.00 73 GLU A C 1
ATOM 590 O O . GLU A 1 73 ? -6.986 5.735 3.036 1.00 87.00 73 GLU A O 1
ATOM 595 N N . SER A 1 74 ? -8.177 4.067 3.951 1.00 82.31 74 SER A N 1
ATOM 596 C CA . SER A 1 74 ? -7.559 2.983 3.170 1.00 82.31 74 SER A CA 1
ATOM 597 C C . SER A 1 74 ? -8.238 2.739 1.829 1.00 82.31 74 SER A C 1
ATOM 599 O O . SER A 1 74 ? -7.603 2.199 0.913 1.00 82.31 74 SER A O 1
ATOM 601 N N . LEU A 1 75 ? -9.517 3.081 1.703 1.00 79.75 75 LEU A N 1
ATOM 602 C CA . LEU A 1 75 ? -10.166 3.312 0.430 1.00 79.75 75 LEU A CA 1
ATOM 603 C C . LEU A 1 75 ? -9.421 4.501 -0.138 1.00 79.75 75 LEU A C 1
ATOM 605 O O . LEU A 1 75 ? -9.705 5.645 0.184 1.00 79.75 75 LEU A O 1
ATOM 609 N N . ILE A 1 76 ? -8.395 4.173 -0.924 1.00 61.56 76 ILE A N 1
ATOM 610 C CA . ILE A 1 76 ? -7.666 5.065 -1.809 1.00 61.56 76 ILE A CA 1
ATOM 611 C C . ILE A 1 76 ? -8.624 6.194 -2.160 1.00 61.56 76 ILE A C 1
ATOM 613 O O . ILE A 1 76 ? -9.642 5.923 -2.808 1.00 61.56 76 ILE A O 1
ATOM 617 N N . LYS A 1 77 ? -8.316 7.420 -1.718 1.00 59.41 77 LYS A N 1
ATOM 618 C CA . LYS A 1 77 ? -8.772 8.626 -2.397 1.00 59.41 77 LYS A CA 1
ATOM 619 C C . LYS A 1 77 ? -8.347 8.453 -3.848 1.00 59.41 77 LYS A C 1
ATOM 621 O O . LYS A 1 77 ? -7.235 8.796 -4.244 1.00 59.41 77 LYS A O 1
ATOM 626 N N . LYS A 1 78 ? -9.179 7.749 -4.608 1.00 54.44 78 LYS A N 1
ATOM 627 C CA . LYS A 1 78 ? -9.132 7.724 -6.048 1.00 54.44 78 LYS A CA 1
ATOM 628 C C . LYS A 1 78 ? -9.519 9.146 -6.366 1.00 54.44 78 LYS A C 1
ATOM 630 O O . LYS A 1 78 ? -10.681 9.508 -6.246 1.00 54.44 78 LYS A O 1
ATOM 635 N N . ASP A 1 79 ? -8.476 9.912 -6.633 1.00 49.97 79 ASP A N 1
ATOM 636 C CA . ASP A 1 79 ? -8.529 11.261 -7.144 1.00 49.97 79 ASP A CA 1
ATOM 637 C C . ASP A 1 79 ? -8.840 12.324 -6.071 1.00 49.97 79 ASP A C 1
ATOM 639 O O . ASP A 1 79 ? -9.965 12.786 -5.923 1.00 49.97 79 ASP A O 1
ATOM 643 N N . ASP A 1 80 ? -7.782 12.862 -5.446 1.00 50.16 80 ASP A N 1
ATOM 644 C CA . ASP A 1 80 ? -7.700 14.316 -5.195 1.00 50.16 80 ASP A CA 1
ATOM 645 C C . ASP A 1 80 ? -7.595 15.062 -6.558 1.00 50.16 80 ASP A C 1
ATOM 647 O O . ASP A 1 80 ? -6.696 15.860 -6.790 1.00 50.16 80 ASP A O 1
ATOM 651 N N . GLU A 1 81 ? -8.503 14.748 -7.485 1.00 54.00 81 GLU A N 1
ATOM 652 C CA . GLU A 1 81 ? -8.808 15.445 -8.731 1.00 54.00 81 GLU A CA 1
ATOM 653 C C . GLU A 1 81 ? -10.288 15.155 -9.017 1.00 54.00 81 GLU A C 1
ATOM 655 O O . GLU A 1 81 ? -10.641 14.282 -9.813 1.00 54.00 81 GLU A O 1
ATOM 660 N N . GLU A 1 82 ? -11.175 15.893 -8.346 1.00 52.84 82 GLU A N 1
ATOM 661 C CA . GLU A 1 82 ? -12.595 16.029 -8.692 1.00 52.84 82 GLU A CA 1
ATOM 662 C C . GLU A 1 82 ? -12.757 16.729 -10.056 1.00 52.84 82 GLU A C 1
ATOM 664 O O . GLU A 1 82 ? -13.383 17.777 -10.195 1.00 52.84 82 GLU A O 1
ATOM 669 N N . SER A 1 83 ? -12.183 16.151 -11.103 1.00 58.47 83 SER A N 1
ATOM 670 C CA . SER A 1 83 ? -12.607 16.398 -12.469 1.00 58.47 83 SER A CA 1
ATOM 671 C C . SER A 1 83 ? -13.360 15.149 -12.900 1.00 58.47 83 SER A C 1
ATOM 673 O O . SER A 1 83 ? -12.753 14.075 -12.919 1.00 58.47 83 SER A O 1
ATOM 675 N N . PRO A 1 84 ? -14.660 15.220 -13.251 1.00 59.72 84 PRO A N 1
ATOM 676 C CA . PRO A 1 84 ? -15.316 14.081 -13.875 1.00 59.72 84 PRO A CA 1
ATOM 677 C C . PRO A 1 84 ? -14.440 13.662 -15.056 1.00 59.72 84 PRO A C 1
ATOM 679 O O . PRO A 1 84 ? -14.138 14.492 -15.914 1.00 59.72 84 PRO A O 1
ATOM 682 N N . LEU A 1 85 ? -13.970 12.410 -15.058 1.00 59.22 85 LEU A N 1
ATOM 683 C CA . LEU A 1 85 ? -13.184 11.826 -16.144 1.00 59.22 85 LEU A CA 1
ATOM 684 C C . LEU A 1 85 ? -14.055 11.817 -17.402 1.00 59.22 85 LEU A C 1
ATOM 686 O O . LEU A 1 85 ? -14.710 10.832 -17.737 1.00 59.22 85 LEU A O 1
ATOM 690 N N . THR A 1 86 ? -14.115 12.956 -18.080 1.00 72.56 86 THR A N 1
ATOM 691 C CA . THR A 1 86 ? -14.760 13.085 -19.371 1.00 72.56 86 THR A CA 1
ATOM 692 C C . THR A 1 86 ? -13.941 12.282 -20.371 1.00 72.56 86 THR A C 1
ATOM 694 O O . THR A 1 86 ? -12.720 12.134 -20.253 1.00 72.56 86 THR A O 1
ATOM 697 N N . SER A 1 87 ? -14.611 11.758 -21.394 1.00 77.94 87 SER A N 1
ATOM 698 C CA . SER A 1 87 ? -13.954 11.066 -22.507 1.00 77.94 87 SER A CA 1
ATOM 699 C C . SER A 1 87 ? -12.829 11.905 -23.130 1.00 77.94 87 SER A C 1
ATOM 701 O O . SER A 1 87 ? -11.844 11.356 -23.612 1.00 77.94 87 SER A O 1
ATOM 703 N N . GLN A 1 88 ? -12.938 13.233 -23.056 1.00 78.00 88 GLN A N 1
ATOM 704 C CA . GLN A 1 88 ? -11.918 14.188 -23.484 1.00 78.00 88 GLN A CA 1
ATOM 705 C C . GLN A 1 88 ? -10.646 14.111 -22.627 1.00 78.00 88 GLN A C 1
ATOM 707 O O . GLN A 1 88 ? -9.568 13.910 -23.176 1.00 78.00 88 GLN A O 1
ATOM 712 N N . LEU A 1 89 ? -10.768 14.165 -21.297 1.00 81.75 89 LEU A N 1
ATOM 713 C CA . LEU A 1 89 ? -9.628 14.101 -20.372 1.00 81.75 89 LEU A CA 1
ATOM 714 C C . LEU A 1 89 ? -8.915 12.736 -20.440 1.00 81.75 89 LEU A C 1
ATOM 716 O O . LEU A 1 89 ? -7.690 12.646 -20.339 1.00 81.75 89 LEU A O 1
ATOM 720 N N . LEU A 1 90 ? -9.672 11.658 -20.675 1.00 84.75 90 LEU A N 1
ATOM 721 C CA . LEU A 1 90 ? -9.102 10.335 -20.944 1.00 84.75 90 LEU A CA 1
ATOM 722 C C . LEU A 1 90 ? -8.326 10.298 -22.264 1.00 84.75 90 LEU A C 1
ATOM 724 O O . LEU A 1 90 ? -7.199 9.810 -22.279 1.00 84.75 90 LEU A O 1
ATOM 728 N N . ASN A 1 91 ? -8.884 10.841 -23.346 1.00 88.00 91 ASN A N 1
ATOM 729 C CA . ASN A 1 91 ? -8.195 10.905 -24.637 1.00 88.00 91 ASN A CA 1
ATOM 730 C C . ASN A 1 91 ? -6.915 11.749 -24.561 1.00 88.00 91 ASN A C 1
ATOM 732 O O . ASN A 1 91 ? -5.893 11.362 -25.127 1.00 88.00 91 ASN A O 1
ATOM 736 N N . GLU A 1 92 ? -6.929 12.853 -23.814 1.00 89.38 92 GLU A N 1
ATOM 737 C CA . GLU A 1 92 ? -5.733 13.659 -23.554 1.00 89.38 92 GLU A CA 1
ATOM 738 C C . GLU A 1 92 ? -4.669 12.854 -22.801 1.00 89.38 92 GLU A C 1
ATOM 740 O O . GLU A 1 92 ? -3.519 12.782 -23.248 1.00 89.38 92 GLU A O 1
ATOM 745 N N . LYS A 1 93 ? -5.046 12.169 -21.712 1.00 89.06 93 LYS A N 1
ATOM 746 C CA . LYS A 1 93 ? -4.122 11.306 -20.959 1.00 89.06 93 LYS A CA 1
ATOM 747 C C . LYS A 1 93 ? -3.545 10.195 -21.836 1.00 89.06 93 LYS A C 1
ATOM 749 O O . LYS A 1 93 ? -2.328 10.014 -21.820 1.00 89.06 93 LYS A O 1
ATOM 754 N N . VAL A 1 94 ? -4.369 9.513 -22.633 1.00 92.69 94 VAL A N 1
ATOM 755 C CA . VAL A 1 94 ? -3.926 8.475 -23.582 1.00 92.69 94 VAL A CA 1
ATOM 756 C C . VAL A 1 94 ? -2.941 9.056 -24.598 1.00 92.69 94 VAL A C 1
ATOM 758 O O . VAL A 1 94 ? -1.840 8.529 -24.731 1.00 92.69 94 VAL A O 1
ATOM 761 N N . SER A 1 95 ? -3.256 10.202 -25.208 1.00 90.75 95 SER A N 1
ATOM 762 C CA . SER A 1 95 ? -2.361 10.858 -26.171 1.00 90.75 95 SER A CA 1
ATOM 763 C C . SER A 1 95 ? -1.009 11.247 -25.557 1.00 90.75 95 SER A C 1
ATOM 765 O O . SER A 1 95 ? 0.038 11.064 -26.177 1.00 90.75 95 SER A O 1
ATOM 767 N N . SER A 1 96 ? -1.004 11.713 -24.302 1.00 92.69 96 SER A N 1
ATOM 768 C CA . SER A 1 96 ? 0.228 12.058 -23.584 1.00 92.69 96 SER A CA 1
ATOM 769 C C . SER A 1 96 ? 1.085 10.825 -23.282 1.00 92.69 96 SER A C 1
ATOM 771 O O . SER A 1 96 ? 2.315 10.896 -23.248 1.00 92.69 96 SER A O 1
ATOM 773 N N . LEU A 1 97 ? 0.435 9.683 -23.062 1.00 94.25 97 LEU A N 1
ATOM 774 C CA . LEU A 1 97 ? 1.081 8.413 -22.772 1.00 94.25 97 LEU A CA 1
ATOM 775 C C . LEU A 1 97 ? 1.678 7.829 -24.054 1.00 94.25 97 LEU A C 1
ATOM 777 O O . LEU A 1 97 ? 2.845 7.439 -24.050 1.00 94.25 97 LEU A O 1
ATOM 781 N N . ASP A 1 98 ? 0.941 7.891 -25.162 1.00 94.62 98 ASP A N 1
ATOM 782 C CA . ASP A 1 98 ? 1.427 7.507 -26.489 1.00 94.62 98 ASP A CA 1
ATOM 783 C C . ASP A 1 98 ? 2.645 8.337 -26.912 1.00 94.62 98 ASP A C 1
ATOM 785 O O . ASP A 1 98 ? 3.640 7.778 -27.374 1.00 94.62 98 ASP A O 1
ATOM 789 N N . GLN A 1 99 ? 2.630 9.654 -26.674 1.00 95.31 99 GLN A N 1
ATOM 790 C CA . GLN A 1 99 ? 3.784 10.522 -26.938 1.00 95.31 99 GLN A CA 1
ATOM 791 C C . GLN A 1 99 ? 5.010 10.131 -26.104 1.00 95.31 99 GLN A C 1
ATOM 793 O O . GLN A 1 99 ? 6.122 10.056 -26.629 1.00 95.31 99 GLN A O 1
ATOM 798 N N . LYS A 1 100 ? 4.826 9.837 -24.810 1.00 95.50 100 LYS A N 1
ATOM 799 C CA . LYS A 1 100 ? 5.922 9.376 -23.940 1.00 95.50 100 LYS A CA 1
ATOM 800 C C . LYS A 1 100 ? 6.472 8.026 -24.395 1.00 95.50 100 LYS A C 1
ATOM 802 O O . LYS A 1 100 ? 7.687 7.842 -24.410 1.00 95.50 100 LYS A O 1
ATOM 807 N N . LEU A 1 101 ? 5.603 7.097 -24.787 1.00 95.06 101 LEU A N 1
ATOM 808 C CA . LEU A 1 101 ? 6.012 5.791 -25.303 1.00 95.06 101 LEU A CA 1
ATOM 809 C C . LEU A 1 101 ? 6.759 5.915 -26.634 1.00 95.06 101 LEU A C 1
ATOM 811 O O . LEU A 1 101 ? 7.760 5.225 -26.820 1.00 95.06 101 LEU A O 1
ATOM 815 N N . ALA A 1 102 ? 6.318 6.797 -27.532 1.00 93.75 102 ALA A N 1
ATOM 816 C CA . ALA A 1 102 ? 7.023 7.081 -28.779 1.00 93.75 102 ALA A CA 1
ATOM 817 C C . ALA A 1 102 ? 8.425 7.650 -28.509 1.00 93.75 102 ALA A C 1
ATOM 819 O O . ALA A 1 102 ? 9.405 7.116 -29.022 1.00 93.75 102 ALA A O 1
ATOM 820 N N . ALA A 1 103 ? 8.543 8.641 -27.620 1.00 93.19 103 ALA A N 1
ATOM 821 C CA . ALA A 1 103 ? 9.832 9.230 -27.254 1.00 93.19 103 ALA A CA 1
ATOM 822 C C . ALA A 1 103 ? 10.796 8.217 -26.603 1.00 93.19 103 ALA A C 1
ATOM 824 O O . ALA A 1 103 ? 12.005 8.260 -26.842 1.00 93.19 103 ALA A O 1
ATOM 825 N N . LEU A 1 104 ? 10.282 7.289 -25.787 1.00 92.25 104 LEU A N 1
ATOM 826 C CA . LEU A 1 104 ? 11.092 6.213 -25.209 1.00 92.25 104 LEU A CA 1
ATOM 827 C C . LEU A 1 104 ? 11.569 5.225 -26.275 1.00 92.25 104 LEU A C 1
ATOM 829 O O . LEU A 1 104 ? 12.755 4.905 -26.299 1.00 92.25 104 LEU A O 1
ATOM 833 N N . LYS A 1 105 ? 10.682 4.803 -27.185 1.00 91.31 105 LYS A N 1
ATOM 834 C CA . LYS A 1 105 ? 11.050 3.932 -28.310 1.00 91.31 105 LYS A CA 1
ATOM 835 C C . LYS A 1 105 ? 12.121 4.572 -29.185 1.00 91.31 105 LYS A C 1
ATOM 837 O O . LYS A 1 105 ? 13.131 3.937 -29.450 1.00 91.31 105 LYS A O 1
ATOM 842 N N . GLU A 1 106 ? 11.961 5.843 -29.550 1.00 90.69 106 GLU A N 1
ATOM 843 C CA . GLU A 1 106 ? 12.970 6.569 -30.328 1.00 90.69 106 GLU A CA 1
ATOM 844 C C . GLU A 1 106 ? 14.315 6.640 -29.599 1.00 90.69 106 GLU A C 1
ATOM 846 O O . GLU A 1 106 ? 15.364 6.439 -30.210 1.00 90.69 106 GLU A O 1
ATOM 851 N N . LYS A 1 107 ? 14.312 6.888 -28.284 1.00 87.25 107 LYS A N 1
ATOM 852 C CA . LYS A 1 107 ? 15.539 6.919 -27.479 1.00 87.25 107 LYS A CA 1
ATOM 853 C C . LYS A 1 107 ? 16.218 5.550 -27.416 1.00 87.25 107 LYS A C 1
ATOM 855 O O . LYS A 1 107 ? 17.448 5.482 -27.492 1.00 87.25 107 LYS A O 1
ATOM 860 N N . ASP A 1 108 ? 15.446 4.479 -27.286 1.00 85.81 108 ASP A N 1
ATOM 861 C CA . ASP A 1 108 ? 15.965 3.112 -27.280 1.00 85.81 108 ASP A CA 1
ATOM 862 C C . ASP A 1 108 ? 16.493 2.711 -28.664 1.00 85.81 108 ASP A C 1
ATOM 864 O O . ASP A 1 108 ? 17.617 2.215 -28.765 1.00 85.81 108 ASP A O 1
ATOM 868 N N . ASP A 1 109 ? 15.778 3.028 -29.743 1.00 85.38 109 ASP A N 1
ATOM 869 C CA . ASP A 1 109 ? 16.220 2.797 -31.124 1.00 85.38 109 ASP A CA 1
ATOM 870 C C . ASP A 1 109 ? 17.489 3.598 -31.457 1.00 85.38 109 ASP A C 1
ATOM 872 O O . ASP A 1 109 ? 18.421 3.086 -32.088 1.00 85.38 109 ASP A O 1
ATOM 876 N N . GLN A 1 110 ? 17.603 4.835 -30.968 1.00 82.69 110 GLN A N 1
ATOM 877 C CA . GLN A 1 110 ? 18.828 5.631 -31.076 1.00 82.69 110 GLN A CA 1
ATOM 878 C C . GLN A 1 110 ? 19.997 4.981 -30.325 1.00 82.69 110 GLN A C 1
ATOM 880 O O . GLN A 1 110 ? 21.103 4.894 -30.858 1.00 82.69 110 GLN A O 1
ATOM 885 N N . LYS A 1 111 ? 19.783 4.476 -29.106 1.00 82.12 111 LYS A N 1
ATOM 886 C CA . LYS A 1 111 ? 20.828 3.744 -28.369 1.00 82.12 111 LYS A CA 1
ATOM 887 C C . LYS A 1 111 ? 21.223 2.459 -29.091 1.00 82.12 111 LYS A C 1
ATOM 889 O O . LYS A 1 111 ? 22.410 2.180 -29.241 1.00 82.12 111 LYS A O 1
ATOM 894 N N . HIS A 1 112 ? 20.258 1.692 -29.583 1.00 81.38 112 HIS A N 1
ATOM 895 C CA . HIS A 1 112 ? 20.529 0.447 -30.292 1.00 81.38 112 HIS A CA 1
ATOM 896 C C . HIS A 1 112 ? 21.234 0.669 -31.631 1.00 81.38 112 HIS A C 1
ATOM 898 O O . HIS A 1 112 ? 22.137 -0.108 -31.956 1.00 81.38 112 HIS A O 1
ATOM 904 N N . SER A 1 113 ? 20.866 1.710 -32.381 1.00 81.12 113 SER A N 1
ATOM 905 C CA . SER A 1 113 ? 21.484 2.058 -33.666 1.00 81.12 113 SER A CA 1
ATOM 906 C C . SER A 1 113 ? 22.929 2.538 -33.513 1.00 81.12 113 SER A C 1
ATOM 908 O O . SER A 1 113 ? 23.772 2.122 -34.309 1.00 81.12 113 SER A O 1
ATOM 910 N N . LYS A 1 114 ? 23.261 3.284 -32.446 1.00 82.12 114 LYS A N 1
ATOM 911 C CA . LYS A 1 114 ? 24.650 3.683 -32.125 1.00 82.12 114 LYS A CA 1
ATOM 912 C C . LYS A 1 114 ? 25.618 2.500 -32.077 1.00 82.12 114 LYS A C 1
ATOM 914 O O . LYS A 1 114 ? 26.744 2.605 -32.552 1.00 82.12 114 LYS A O 1
ATOM 919 N N . PHE A 1 115 ? 25.171 1.361 -31.548 1.00 83.38 115 PHE A N 1
ATOM 920 C CA . PHE A 1 115 ? 26.002 0.161 -31.429 1.00 83.38 115 PHE A CA 1
ATOM 921 C C . PHE A 1 115 ? 25.717 -0.895 -32.504 1.00 83.38 115 PHE A C 1
ATOM 923 O O . PHE A 1 115 ? 26.436 -1.891 -32.561 1.00 83.38 115 PHE A O 1
ATOM 930 N N . ALA A 1 116 ? 24.680 -0.732 -33.337 1.00 79.62 116 ALA A N 1
ATOM 931 C CA . ALA A 1 116 ? 24.240 -1.736 -34.316 1.00 79.62 116 ALA A CA 1
ATOM 932 C C . ALA A 1 116 ? 25.346 -2.123 -35.307 1.00 79.62 116 ALA A C 1
ATOM 934 O O . ALA A 1 116 ? 25.545 -3.306 -35.571 1.00 79.62 116 ALA A O 1
ATOM 935 N N . ASN A 1 117 ? 26.108 -1.134 -35.773 1.00 80.25 117 ASN A N 1
ATOM 936 C CA . ASN A 1 117 ? 27.192 -1.328 -36.737 1.00 80.25 117 ASN A CA 1
ATOM 937 C C . ASN A 1 117 ? 28.576 -1.438 -36.077 1.00 80.25 117 ASN A C 1
ATOM 939 O O . ASN A 1 117 ? 29.586 -1.463 -36.776 1.00 80.25 117 ASN A O 1
ATOM 943 N N . HIS A 1 118 ? 28.652 -1.480 -34.741 1.00 86.44 118 HIS A N 1
ATOM 944 C CA . HIS A 1 118 ? 29.935 -1.497 -34.047 1.00 86.44 118 HIS A CA 1
ATOM 945 C C . HIS A 1 118 ? 30.617 -2.873 -34.190 1.00 86.44 118 HIS A C 1
ATOM 947 O O . HIS A 1 118 ? 29.973 -3.899 -33.935 1.00 86.44 118 HIS A O 1
ATOM 953 N N . PRO A 1 119 ? 31.924 -2.937 -34.516 1.00 88.31 119 PRO A N 1
ATOM 954 C CA . PRO A 1 119 ? 32.634 -4.200 -34.741 1.00 88.31 119 PRO A CA 1
ATOM 955 C C . PRO A 1 119 ? 32.573 -5.143 -33.532 1.00 88.31 119 PRO A C 1
ATOM 957 O O . PRO A 1 119 ? 32.387 -6.345 -33.694 1.00 88.31 119 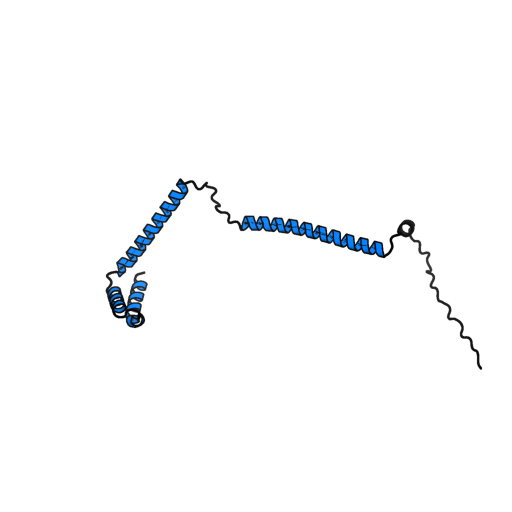PRO A O 1
ATOM 960 N N . ALA A 1 120 ? 32.635 -4.606 -32.310 1.00 88.19 120 ALA A N 1
ATOM 961 C CA . ALA A 1 120 ? 32.515 -5.411 -31.091 1.00 88.19 120 ALA A CA 1
ATOM 962 C C . ALA A 1 120 ? 31.150 -6.119 -30.964 1.00 88.19 120 ALA A C 1
ATOM 964 O O . ALA A 1 120 ? 31.085 -7.256 -30.501 1.00 88.19 120 ALA A O 1
ATOM 965 N N . ARG A 1 121 ? 30.059 -5.484 -31.424 1.00 89.88 121 ARG A N 1
ATOM 966 C CA . ARG A 1 121 ? 28.723 -6.099 -31.435 1.00 89.88 121 ARG A CA 1
ATOM 967 C C . ARG A 1 121 ? 28.643 -7.212 -32.473 1.00 89.88 121 ARG A C 1
ATOM 969 O O . ARG A 1 121 ? 28.081 -8.264 -32.179 1.00 89.88 121 ARG A O 1
ATOM 976 N N . GLN A 1 122 ? 29.211 -6.991 -33.659 1.00 90.88 122 GLN A N 1
ATOM 977 C CA . GLN A 1 122 ? 29.274 -7.994 -34.727 1.00 90.88 122 GLN A CA 1
ATOM 978 C C . GLN A 1 122 ? 30.086 -9.217 -34.290 1.00 90.88 122 GLN A C 1
ATOM 980 O O . GLN A 1 122 ? 29.619 -10.340 -34.408 1.00 90.88 122 GLN A O 1
ATOM 985 N N . GLN A 1 123 ? 31.255 -9.010 -33.682 1.00 90.94 123 GLN A N 1
ATOM 986 C CA . GLN A 1 123 ? 32.085 -10.096 -33.149 1.00 90.94 123 GLN A CA 1
ATOM 987 C C . GLN A 1 123 ? 31.375 -10.888 -32.046 1.00 90.94 123 GLN A C 1
ATOM 989 O O . GLN A 1 123 ? 31.457 -12.117 -32.019 1.00 90.94 123 GLN A O 1
ATOM 994 N N . LEU A 1 124 ? 30.651 -10.200 -31.157 1.00 92.88 124 LEU A N 1
ATOM 995 C CA . LEU A 1 124 ? 29.849 -10.851 -30.127 1.00 92.88 124 LEU A CA 1
ATOM 996 C C . LEU A 1 124 ? 28.705 -11.674 -30.737 1.00 92.88 124 LEU A C 1
ATOM 998 O O . LEU A 1 124 ? 28.512 -12.826 -30.358 1.00 92.88 124 LEU A O 1
ATOM 1002 N N . THR A 1 125 ? 27.970 -11.113 -31.698 1.00 92.31 125 THR A N 1
ATOM 1003 C CA . THR A 1 125 ? 26.869 -11.827 -32.366 1.00 92.31 125 THR A CA 1
ATOM 1004 C C . THR A 1 125 ? 27.370 -13.027 -33.159 1.00 92.31 125 THR A C 1
ATOM 1006 O O . THR A 1 125 ? 26.796 -14.100 -33.007 1.00 92.31 125 THR A O 1
ATOM 1009 N N . THR A 1 126 ? 28.465 -12.904 -33.910 1.00 94.25 126 THR A N 1
ATOM 1010 C CA . THR A 1 126 ? 29.093 -14.042 -34.600 1.00 94.25 126 THR A CA 1
ATOM 1011 C C . THR A 1 126 ? 29.511 -15.127 -33.609 1.00 94.25 126 THR A C 1
ATOM 1013 O O . THR A 1 126 ? 29.108 -16.275 -33.759 1.00 94.25 126 THR A O 1
ATOM 1016 N N . CYS A 1 127 ? 30.205 -14.768 -32.523 1.00 94.44 127 CYS A N 1
ATOM 1017 C CA . CYS A 1 127 ? 30.616 -15.745 -31.513 1.00 94.44 127 CYS A CA 1
ATOM 1018 C C . CYS A 1 127 ? 29.417 -16.475 -30.878 1.00 94.44 127 CYS A C 1
ATOM 1020 O O . CYS A 1 127 ? 29.459 -17.696 -30.712 1.00 94.44 127 CYS A O 1
ATOM 1022 N N . LEU A 1 128 ? 28.340 -15.750 -30.544 1.00 94.44 128 LEU A N 1
ATOM 1023 C CA . LEU A 1 128 ? 27.119 -16.326 -29.967 1.00 94.44 128 LEU A CA 1
ATOM 1024 C C . LEU A 1 128 ? 26.353 -17.206 -30.967 1.00 94.44 128 LEU A C 1
ATOM 1026 O O . LEU A 1 128 ? 25.741 -18.198 -30.564 1.00 94.44 128 LEU A O 1
ATOM 1030 N N . LEU A 1 129 ? 26.387 -16.862 -32.257 1.00 94.81 129 LEU A N 1
ATOM 1031 C CA . LEU A 1 129 ? 25.802 -17.666 -33.331 1.00 94.81 129 LEU A CA 1
ATOM 1032 C C . LEU A 1 129 ? 26.588 -18.957 -33.580 1.00 94.81 129 LEU A C 1
ATOM 1034 O O . LEU A 1 129 ? 25.964 -19.984 -33.848 1.00 94.81 129 LEU A O 1
ATOM 1038 N N . ASP A 1 130 ? 27.912 -18.919 -33.441 1.00 95.38 130 ASP A N 1
ATOM 1039 C CA . ASP A 1 130 ? 28.786 -20.091 -33.568 1.00 95.38 130 ASP A CA 1
ATOM 1040 C C . ASP A 1 130 ? 28.713 -20.991 -32.319 1.00 95.38 130 ASP A C 1
ATOM 1042 O O . ASP A 1 130 ? 28.793 -22.216 -32.412 1.00 95.38 130 ASP A O 1
ATOM 1046 N N . ASN A 1 131 ? 28.489 -20.400 -31.138 1.00 91.38 131 ASN A N 1
ATOM 1047 C CA . ASN A 1 131 ? 28.420 -21.083 -29.839 1.00 91.38 131 ASN A CA 1
ATOM 1048 C C . ASN A 1 131 ? 27.000 -21.080 -29.244 1.00 91.38 131 ASN A C 1
ATOM 1050 O O . ASN A 1 131 ? 26.792 -20.716 -28.080 1.00 91.38 131 ASN A O 1
ATOM 1054 N N . LYS A 1 132 ? 26.002 -21.502 -30.032 1.00 90.69 132 LYS A N 1
ATOM 1055 C CA . LYS A 1 132 ? 24.591 -21.519 -29.602 1.00 90.69 132 LYS A CA 1
ATOM 1056 C C . LYS A 1 132 ? 24.413 -22.274 -28.281 1.00 90.69 132 LYS A C 1
ATOM 1058 O O . LYS A 1 132 ? 24.848 -23.414 -28.135 1.00 90.69 132 LYS A O 1
ATOM 1063 N N . GLY A 1 133 ? 23.761 -21.628 -27.313 1.00 89.50 133 GLY A N 1
ATOM 1064 C CA . GLY A 1 133 ? 23.500 -22.197 -25.985 1.00 89.50 133 GLY A CA 1
ATOM 1065 C C . GLY A 1 133 ? 24.717 -22.270 -25.053 1.00 89.50 133 GLY A C 1
ATOM 1066 O O . GLY A 1 133 ? 24.578 -22.754 -23.932 1.00 89.50 133 GLY A O 1
ATOM 1067 N N . LYS A 1 134 ? 25.895 -21.780 -25.471 1.00 92.62 134 LYS A N 1
ATOM 1068 C CA . LYS A 1 134 ? 27.127 -21.749 -24.662 1.00 92.62 134 LYS A CA 1
ATOM 1069 C C . LYS A 1 134 ? 27.720 -20.331 -24.604 1.00 92.62 134 LYS A C 1
ATOM 1071 O O . LYS A 1 134 ? 28.813 -20.099 -25.120 1.00 92.62 134 LYS A O 1
ATOM 1076 N N . PRO A 1 135 ? 27.036 -19.370 -23.955 1.00 89.75 135 PRO A N 1
ATOM 1077 C CA . PRO A 1 135 ? 27.457 -17.967 -23.945 1.00 89.75 135 PRO A CA 1
ATOM 1078 C C . PRO A 1 135 ? 28.807 -17.729 -23.248 1.00 89.75 135 PRO A C 1
ATOM 1080 O O . PRO A 1 135 ? 29.501 -16.775 -23.588 1.00 89.75 135 PRO A O 1
ATOM 1083 N N . LEU A 1 136 ? 29.223 -18.609 -22.326 1.00 90.94 136 LEU A N 1
ATOM 1084 C CA . LEU A 1 136 ? 30.520 -18.503 -21.643 1.00 90.94 136 LEU A CA 1
ATOM 1085 C C . LEU A 1 136 ? 31.716 -18.609 -22.606 1.00 90.94 136 LEU A C 1
ATOM 1087 O O . LEU A 1 136 ? 32.767 -18.041 -22.323 1.00 90.94 136 LEU A O 1
ATOM 1091 N N . ASN A 1 137 ? 31.558 -19.259 -23.764 1.00 91.62 137 ASN A N 1
ATOM 1092 C CA . ASN A 1 137 ? 32.615 -19.336 -24.780 1.00 91.62 137 ASN A CA 1
ATOM 1093 C C . ASN A 1 137 ? 32.930 -17.969 -25.416 1.00 91.62 137 ASN A C 1
ATOM 1095 O O . ASN A 1 137 ? 33.984 -17.804 -26.024 1.00 91.62 137 ASN A O 1
ATOM 1099 N N . CYS A 1 138 ? 32.032 -16.992 -25.260 1.00 94.50 138 CYS A N 1
ATOM 1100 C CA . CYS A 1 138 ? 32.136 -15.649 -25.828 1.00 94.50 138 CYS A CA 1
ATOM 1101 C C . CYS A 1 138 ? 32.382 -14.569 -24.766 1.00 94.50 138 CYS A C 1
ATOM 1103 O O . CYS A 1 138 ? 32.110 -13.390 -24.997 1.00 94.50 138 CYS A O 1
ATOM 1105 N N . TYR A 1 139 ? 32.871 -14.961 -23.584 1.00 94.19 139 TYR A N 1
ATOM 1106 C CA . TYR A 1 139 ? 33.027 -14.072 -22.432 1.00 94.19 139 TYR A CA 1
ATOM 1107 C C . TYR A 1 139 ? 33.862 -12.818 -22.740 1.00 94.19 139 TYR A C 1
ATOM 1109 O O . TYR A 1 139 ? 33.459 -11.706 -22.412 1.00 94.19 139 TYR A O 1
ATOM 1117 N N . ASN A 1 140 ? 34.980 -12.970 -23.454 1.00 92.69 140 ASN A N 1
ATOM 1118 C CA . ASN A 1 140 ? 35.860 -11.848 -23.795 1.00 92.69 140 ASN A CA 1
ATOM 1119 C C . ASN A 1 140 ? 35.160 -10.812 -24.695 1.00 92.69 140 ASN A C 1
ATOM 1121 O O . ASN A 1 140 ? 35.338 -9.608 -24.526 1.00 92.69 140 ASN A O 1
ATOM 1125 N N . GLN A 1 141 ? 34.340 -11.271 -25.644 1.00 92.94 141 GLN A N 1
ATOM 1126 C CA . GLN A 1 141 ? 33.569 -10.416 -26.545 1.00 92.94 141 GLN A CA 1
ATOM 1127 C C . GLN A 1 141 ? 32.437 -9.695 -25.797 1.00 92.94 141 GLN A C 1
ATOM 1129 O O . GLN A 1 141 ? 32.148 -8.539 -26.105 1.00 92.94 141 GLN A O 1
ATOM 1134 N N . ILE A 1 142 ? 31.834 -10.350 -24.798 1.00 93.62 142 ILE A N 1
ATOM 1135 C CA . ILE A 1 142 ? 30.814 -9.756 -23.919 1.00 93.62 142 ILE A CA 1
ATOM 1136 C C . ILE A 1 142 ? 31.431 -8.642 -23.068 1.00 93.62 142 ILE A C 1
ATOM 1138 O O . ILE A 1 142 ? 30.895 -7.538 -23.046 1.00 93.62 142 ILE A O 1
ATOM 1142 N N . GLU A 1 143 ? 32.570 -8.896 -22.420 1.00 93.31 143 GLU A N 1
ATOM 1143 C CA . GLU A 1 143 ? 33.265 -7.902 -21.588 1.00 93.31 143 GLU A CA 1
ATOM 1144 C C . GLU A 1 143 ? 33.714 -6.681 -22.399 1.00 93.31 143 GLU A C 1
ATOM 1146 O O . GLU A 1 143 ? 33.529 -5.540 -21.975 1.00 93.31 143 GLU A O 1
ATOM 1151 N N . ASN A 1 144 ? 34.240 -6.897 -23.606 1.00 91.38 144 ASN A N 1
ATOM 1152 C CA . ASN A 1 144 ? 34.618 -5.799 -24.494 1.00 91.38 144 ASN A CA 1
ATOM 1153 C C . ASN A 1 144 ? 33.403 -4.967 -24.922 1.00 91.38 144 ASN A C 1
ATOM 1155 O O . ASN A 1 144 ? 33.468 -3.740 -24.924 1.00 91.38 144 ASN A O 1
ATOM 1159 N N . PHE A 1 145 ? 32.283 -5.615 -25.256 1.00 92.19 145 PHE A N 1
ATOM 1160 C CA . PHE A 1 145 ? 31.048 -4.905 -25.584 1.00 92.19 145 PHE A CA 1
ATOM 1161 C C . PHE A 1 145 ? 30.487 -4.142 -24.376 1.00 92.19 145 PHE A C 1
ATOM 1163 O O . PHE A 1 145 ? 30.030 -3.013 -24.528 1.00 92.19 145 PHE A O 1
ATOM 1170 N N . LYS A 1 146 ? 30.574 -4.716 -23.172 1.00 92.50 146 LYS A N 1
ATOM 1171 C CA . LYS A 1 146 ? 30.135 -4.080 -21.927 1.00 92.50 146 LYS A CA 1
ATOM 1172 C C . LYS A 1 146 ? 30.919 -2.800 -21.631 1.00 92.50 146 LYS A C 1
ATOM 1174 O O . LYS A 1 146 ? 30.295 -1.769 -21.411 1.00 92.50 146 LYS A O 1
ATOM 1179 N N . LYS A 1 147 ? 32.253 -2.838 -21.720 1.00 91.44 147 LYS A N 1
ATOM 1180 C CA . LYS A 1 147 ? 33.105 -1.644 -21.554 1.00 91.44 147 LYS A CA 1
ATOM 1181 C C . LYS A 1 147 ? 32.750 -0.546 -22.552 1.00 91.44 147 LYS A C 1
ATOM 1183 O O . LYS A 1 147 ? 32.577 0.601 -22.168 1.00 91.44 147 LYS A O 1
ATOM 1188 N N . LEU A 1 148 ? 32.551 -0.912 -23.819 1.00 88.19 148 LEU A N 1
ATOM 1189 C CA . LEU A 1 148 ? 32.151 0.040 -24.858 1.00 88.19 148 LEU A CA 1
ATOM 1190 C C . LEU A 1 148 ? 30.797 0.697 -24.572 1.00 88.19 148 LEU A C 1
ATOM 1192 O O . LEU A 1 148 ? 30.622 1.876 -24.871 1.00 88.19 148 LEU A O 1
ATOM 1196 N N . VAL A 1 149 ? 29.840 -0.049 -24.015 1.00 89.31 149 VAL A N 1
ATOM 1197 C CA . VAL A 1 149 ? 28.542 0.504 -23.608 1.00 89.31 149 VAL A CA 1
ATOM 1198 C C . VAL A 1 149 ? 28.696 1.407 -22.387 1.00 89.31 149 VAL A C 1
ATOM 1200 O O . VAL A 1 149 ? 28.109 2.479 -22.381 1.00 89.31 149 VAL A O 1
ATOM 1203 N N . GLU A 1 150 ? 29.497 1.028 -21.391 1.00 86.75 150 GLU A N 1
ATOM 1204 C CA . GLU A 1 150 ? 29.758 1.848 -20.197 1.00 86.75 150 GLU A CA 1
ATOM 1205 C C . GLU A 1 150 ? 30.479 3.166 -20.533 1.00 86.75 150 GLU A C 1
ATOM 1207 O O . GLU A 1 150 ? 30.160 4.200 -19.955 1.00 86.75 150 GLU A O 1
ATOM 1212 N N . GLU A 1 151 ? 31.391 3.158 -21.507 1.00 84.62 151 GLU A N 1
ATOM 1213 C CA . GLU A 1 151 ? 32.113 4.351 -21.975 1.00 84.62 151 GLU A CA 1
ATOM 1214 C C . GLU A 1 151 ? 31.256 5.292 -22.846 1.00 84.62 151 GLU A C 1
ATOM 1216 O O . GLU A 1 151 ? 31.594 6.465 -22.994 1.00 84.62 151 GLU A O 1
ATOM 1221 N N . ASN A 1 152 ? 30.161 4.796 -23.439 1.00 74.44 152 ASN A N 1
ATOM 1222 C CA . ASN A 1 152 ? 29.315 5.538 -24.389 1.00 74.44 152 ASN A CA 1
ATOM 1223 C C . ASN A 1 152 ? 27.838 5.660 -23.946 1.00 74.44 152 ASN A C 1
ATOM 1225 O O . ASN A 1 152 ? 26.981 6.027 -24.765 1.00 74.44 152 ASN A O 1
ATOM 1229 N N . SER A 1 153 ? 27.526 5.318 -22.690 1.00 64.88 153 SER A N 1
ATOM 1230 C CA . SER A 1 153 ? 26.197 5.461 -22.068 1.00 64.88 153 SER A CA 1
ATOM 1231 C C . SER A 1 153 ? 26.012 6.821 -21.410 1.00 64.88 153 SER A C 1
ATOM 1233 O O . SER A 1 153 ? 24.818 7.191 -21.292 1.00 64.88 153 SER A O 1
#

Sequence (153 aa):
MGSTTSKPSETRVFQPKTPVDFSETLLSQLESSNETNFTRKQLGERFVEQRVANRLSELEEETLKKFENKLDESLIKKDDEESPLTSQLLNEKVSSLDQKLAALKEKDDQKHSKFANHPARQQLTTCLLDNKGKPLNCYNQIENFKKLVEENS

Radius of gyration: 48.6 Å; chains: 1; bounding box: 72×58×131 Å

Secondary structure (DSSP, 8-state):
-----PPP--------SS-----HHHHHHHHH----HHHHHHHHHHHHHHHHHHHHHHHHHHHHHHHHHHHHHHS--S-S------HHHHHHHHHHHHHHHHHHHHHHHHHHHHHHT-HHHHHHHHHHHHTTT-GGGGHHHHHHHHHHHHH--

Organism: Zygosaccharomyces rouxii (NCBI:txid4956)

pLDDT: mean 84.04, std 13.38, range [43.66, 98.56]

InterPro domains:
  IPR012471 Protein of unknown function DUF1690 [PF07956] (14-149)

Foldseek 3Di:
DDDDDDDPDDDPDDDDPDDPDDPPVVVVVVVVPPDDPVNVVVVVVVVVVVVVVVVVVVVVVVVVVVVVVVCVVVVPPPDPPPDPCDPVVVVVVVVVVVVVVVVVVVVVVVLCVVCVPPVLVVLLVVQCVVVPPCSVSSVVSVVVVVVVSVVVD